Protein 3AG7 (pdb70)

Solvent-accessible surface area: 6362 Å² total; per-residue (Å²): 59,116,110,20,85,127,63,15,130,92,28,31,41,100,12,156,135,11,14,83,87,37,71,15,44,5,45,32,0,0,19,30,0,70,146,5,20,58,114,81,25,51,26,166,88,18,75,105,158,88,0,101,108,29,107,15,0,104,98,4,10,91,114,0,47,84,27,1,72,77,71,75,8,112,128,159,67,19,58,37,31,54,73,51,24,0,91,60,0,25,97,31,0,88,100,0,62,95,62,30,63,102,141,15,132

Nearest PDB structures (foldseek):
  3ag7-assembly1_A  TM=1.010E+00  e=2.185E-18  Arabidopsis thaliana
  1nz6-assembly1_A  TM=8.834E-01  e=1.042E-06  Bos taurus
  2qwr-assembly1_B  TM=8.597E-01  e=3.968E-05  Bos taurus
  1xi5-assembly1_J  TM=8.072E-01  e=5.019E-05  Bos taurus
  2rld-assembly1_B  TM=3.500E-01  e=7.100E+00  Bacteroides thetaiotaomicron VPI-5482

Structure (mmCIF, N/CA/C/O backbone):
data_3AG7
#
_entry.id   3AG7
#
_cell.length_a   32.432
_cell.length_b   39.477
_cell.length_c   68.954
_cell.angle_alpha   90.00
_cell.angle_beta   90.00
_cell.angle_gamma   90.00
#
_symmetry.space_group_name_H-M   'P 21 21 21'
#
loop_
_entity.id
_entity.type
_entity.pdbx_description
1 polymer 'Putative uncharacterized protein F9E10.5'
2 water water
#
loop_
_atom_site.group_PDB
_atom_site.id
_atom_site.type_symbol
_atom_site.label_atom_id
_atom_site.label_alt_id
_atom_site.label_comp_id
_atom_site.label_asym_id
_atom_site.label_entity_id
_atom_site.label_seq_id
_atom_site.pdbx_PDB_ins_code
_atom_site.Cartn_x
_atom_site.Cartn_y
_atom_site.Cartn_z
_atom_site.occupancy
_atom_site.B_iso_or_equiv
_atom_site.auth_seq_id
_atom_site.auth_comp_id
_atom_site.auth_asym_id
_atom_site.auth_atom_id
_atom_site.pdbx_PDB_model_num
ATOM 1 N N . GLY A 1 1 ? 28.211 2.003 0.662 1.00 18.22 546 GLY A N 1
ATOM 2 C CA . GLY A 1 1 ? 28.368 3.470 0.489 1.00 17.30 546 GLY A CA 1
ATOM 3 C C . GLY A 1 1 ? 26.969 4.007 0.332 1.00 16.68 546 GLY A C 1
ATOM 4 O O . GLY A 1 1 ? 26.006 3.193 0.244 1.00 14.78 546 GLY A O 1
ATOM 5 N N . PRO A 1 2 ? 26.826 5.350 0.323 1.00 15.63 547 PRO A N 1
ATOM 6 C CA . PRO A 1 2 ? 25.503 5.952 0.114 1.00 14.56 547 PRO A CA 1
ATOM 7 C C . PRO A 1 2 ? 24.880 5.496 -1.186 1.00 14.28 547 PRO A C 1
ATOM 8 O O . PRO A 1 2 ? 25.519 5.620 -2.232 1.00 13.27 547 PRO A O 1
ATOM 12 N N . LEU A 1 3 ? 23.658 4.958 -1.113 1.00 12.85 548 LEU A N 1
ATOM 13 C CA . LEU A 1 3 ? 22.949 4.470 -2.284 1.00 12.96 548 LEU A CA 1
ATOM 14 C C . LEU A 1 3 ? 23.719 3.436 -3.142 1.00 11.88 548 LEU A C 1
ATOM 15 O O . LEU A 1 3 ? 23.354 3.196 -4.296 1.00 11.22 548 LEU A O 1
ATOM 20 N N . GLY A 1 4 ? 24.694 2.749 -2.544 1.00 12.29 549 GLY A N 1
ATOM 21 C CA . GLY A 1 4 ? 25.459 1.734 -3.283 1.00 13.11 549 GLY A CA 1
ATOM 22 C C . GLY A 1 4 ? 24.533 0.574 -3.645 1.00 13.73 549 GLY A C 1
ATOM 23 O O . GLY A 1 4 ? 23.700 0.188 -2.833 1.00 14.28 549 GLY A O 1
ATOM 24 N N . SER A 1 5 ? 24.664 0.009 -4.841 1.00 13.66 550 SER A N 1
ATOM 25 C CA . SER A 1 5 ? 23.664 -0.998 -5.253 1.00 14.97 550 SER A CA 1
ATOM 26 C C . SER A 1 5 ? 23.577 -2.201 -4.300 1.00 15.17 550 SER A C 1
ATOM 27 O O . SER A 1 5 ? 22.477 -2.701 -4.023 1.00 13.70 550 SER A O 1
ATOM 30 N N . GLU A 1 6 ? 24.723 -2.721 -3.861 1.00 14.32 551 GLU A N 1
ATOM 31 C CA . GLU A 1 6 ? 24.707 -3.921 -3.024 1.00 14.14 551 GLU A CA 1
ATOM 32 C C . GLU A 1 6 ? 24.090 -3.602 -1.654 1.00 13.70 551 GLU A C 1
ATOM 33 O O . GLU A 1 6 ? 23.301 -4.377 -1.118 1.00 14.43 551 GLU A O 1
ATOM 39 N N . GLU A 1 7 ? 24.392 -2.423 -1.139 1.00 12.34 552 GLU A N 1
ATOM 40 C CA . GLU A 1 7 ? 23.848 -1.986 0.154 1.00 13.62 552 GLU A CA 1
ATOM 41 C C . GLU A 1 7 ? 22.355 -1.772 0.098 1.00 12.40 552 GLU A C 1
ATOM 42 O O . GLU A 1 7 ? 21.601 -2.227 0.962 1.00 9.94 552 GLU A O 1
ATOM 48 N N . ILE A 1 8 ? 21.911 -1.148 -0.981 1.00 11.01 553 ILE A N 1
ATOM 49 C CA . ILE A 1 8 ? 20.492 -0.929 -1.162 1.00 11.09 553 ILE A CA 1
ATOM 50 C C . ILE A 1 8 ? 19.770 -2.276 -1.316 1.00 10.85 553 ILE A C 1
ATOM 51 O O . ILE A 1 8 ? 18.702 -2.483 -0.722 1.00 10.75 553 ILE A O 1
ATOM 56 N N . LYS A 1 9 ? 20.323 -3.201 -2.113 1.00 11.08 554 LYS A N 1
ATOM 57 C CA . LYS A 1 9 ? 19.619 -4.495 -2.283 1.00 12.52 554 LYS A CA 1
ATOM 58 C C . LYS A 1 9 ? 19.551 -5.299 -0.989 1.00 12.65 554 LYS A C 1
ATOM 59 O O . LYS A 1 9 ? 18.530 -5.994 -0.704 1.00 12.74 554 LYS A O 1
ATOM 65 N N . ASN A 1 10 ? 20.598 -5.172 -0.181 1.00 12.82 555 ASN A N 1
ATOM 66 C CA . ASN A 1 10 ? 20.634 -5.775 1.177 1.00 14.20 555 ASN A CA 1
ATOM 67 C C . ASN A 1 10 ? 19.621 -5.192 2.159 1.00 13.44 555 ASN A C 1
ATOM 68 O O . ASN A 1 10 ? 18.995 -5.921 2.920 1.00 14.19 555 ASN A O 1
ATOM 73 N N . ILE A 1 11 ? 19.425 -3.884 2.081 1.00 12.06 556 ILE A N 1
ATOM 74 C CA . ILE A 1 11 ? 18.367 -3.201 2.812 1.00 11.46 556 ILE A CA 1
ATOM 75 C C . ILE A 1 11 ? 17.017 -3.680 2.329 1.00 12.45 556 ILE A C 1
ATOM 76 O O . ILE A 1 11 ? 16.154 -3.995 3.129 1.00 11.87 556 ILE A O 1
ATOM 81 N N . ASP A 1 12 ? 16.818 -3.722 1.017 1.00 11.38 557 ASP A N 1
ATOM 82 C CA . ASP A 1 12 ? 15.579 -4.282 0.489 1.00 13.10 557 ASP A CA 1
ATOM 83 C C . ASP A 1 12 ? 15.284 -5.647 1.072 1.00 11.83 557 ASP A C 1
ATOM 84 O O . ASP A 1 12 ? 14.136 -5.947 1.461 1.00 13.21 557 ASP A O 1
ATOM 89 N N . ALA A 1 13 ? 16.289 -6.511 1.068 1.00 12.80 558 ALA A N 1
ATOM 90 C CA . ALA A 1 13 ? 16.099 -7.895 1.512 1.00 14.20 558 ALA A CA 1
ATOM 91 C C . ALA A 1 13 ? 15.768 -7.976 3.004 1.00 13.00 558 ALA A C 1
ATOM 92 O O . ALA A 1 13 ? 14.913 -8.752 3.421 1.00 13.53 558 ALA A O 1
ATOM 94 N N . LYS A 1 14 ? 16.417 -7.149 3.806 1.00 12.58 559 LYS A N 1
ATOM 95 C CA . LYS A 1 14 ? 16.108 -7.150 5.231 1.00 12.54 559 LYS A CA 1
ATOM 96 C C . LYS A 1 14 ? 14.700 -6.662 5.475 1.00 12.81 559 LYS A C 1
ATOM 97 O O . LYS A 1 14 ? 13.991 -7.207 6.320 1.00 12.84 559 LYS A O 1
ATOM 103 N N . ILE A 1 15 ? 14.282 -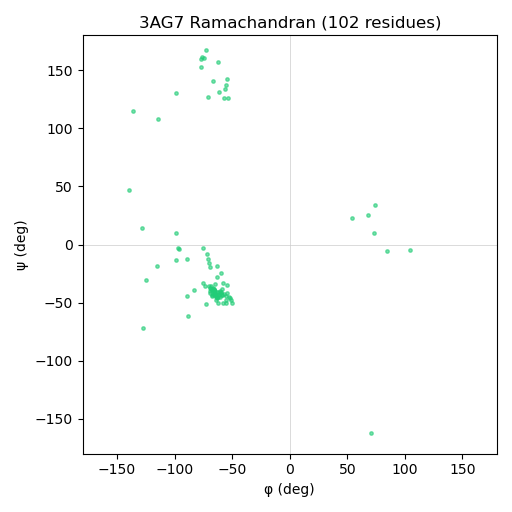5.650 4.726 1.00 12.64 560 ILE A N 1
ATOM 104 C CA . ILE A 1 15 ? 12.937 -5.160 4.913 1.00 13.21 560 ILE A CA 1
ATOM 105 C C . ILE A 1 15 ? 11.899 -6.203 4.497 1.00 13.54 560 ILE A C 1
ATOM 106 O O . ILE A 1 15 ? 10.892 -6.381 5.193 1.00 14.54 560 ILE A O 1
ATOM 111 N N . ARG A 1 16 ? 12.185 -6.942 3.420 1.00 14.42 561 ARG A N 1
ATOM 112 C CA . ARG A 1 16 ? 11.282 -8.035 2.969 1.00 15.07 561 ARG A CA 1
ATOM 113 C C . ARG A 1 16 ? 11.143 -9.135 4.010 1.00 14.22 561 ARG A C 1
ATOM 114 O O . ARG A 1 16 ? 10.026 -9.597 4.277 1.00 16.91 561 ARG A O 1
ATOM 122 N N . LYS A 1 17 ? 12.257 -9.530 4.619 1.00 13.03 562 LYS A N 1
ATOM 123 C CA . LYS A 1 17 ? 12.277 -10.610 5.597 1.00 15.35 562 LYS A CA 1
ATOM 124 C C . LYS A 1 17 ? 11.546 -10.110 6.838 1.00 15.99 562 LYS A C 1
ATOM 125 O O . LYS A 1 17 ? 10.689 -10.801 7.372 1.00 15.45 562 LYS A O 1
ATOM 131 N N . TRP A 1 18 ? 11.799 -8.857 7.204 1.00 12.50 563 TRP A N 1
ATOM 132 C CA . TRP A 1 18 ? 11.156 -8.295 8.397 1.00 12.01 563 TRP A CA 1
ATOM 133 C C . TRP A 1 18 ? 9.632 -8.145 8.245 1.00 11.73 563 TRP A C 1
ATOM 134 O O . TRP A 1 18 ? 8.868 -8.437 9.174 1.00 12.78 563 TRP A O 1
ATOM 145 N N . SER A 1 19 ? 9.174 -7.747 7.073 1.00 10.86 564 SER A N 1
ATOM 146 C CA . SER A 1 19 ? 7.799 -7.355 6.926 1.00 13.43 564 SER A CA 1
ATOM 147 C C . SER A 1 19 ? 6.925 -8.550 6.567 1.00 14.25 564 SER A C 1
ATOM 148 O O . SER A 1 19 ? 5.691 -8.452 6.582 1.00 15.07 564 SER A O 1
ATOM 151 N N . SER A 1 20 ? 7.574 -9.653 6.196 1.00 13.57 565 SER A N 1
ATOM 152 C CA . SER A 1 20 ? 6.834 -10.850 5.730 1.00 13.45 565 SER A CA 1
ATOM 153 C C . SER A 1 20 ? 5.791 -11.286 6.739 1.00 14.73 565 SER A C 1
ATOM 154 O O . SER A 1 20 ? 6.115 -11.547 7.903 1.00 14.11 565 SER A O 1
ATOM 157 N N . GLY A 1 21 ? 4.556 -11.418 6.263 1.00 13.51 566 GLY A N 1
ATOM 158 C CA . GLY A 1 21 ? 3.432 -11.875 7.100 1.00 15.81 566 GLY A CA 1
ATOM 159 C C . GLY A 1 21 ? 2.984 -10.816 8.087 1.00 16.79 566 GLY A C 1
ATOM 160 O O . GLY A 1 21 ? 2.166 -11.099 8.976 1.00 16.45 566 GLY A O 1
ATOM 161 N N . LYS A 1 22 ? 3.504 -9.602 7.920 1.00 16.08 567 LYS A N 1
ATOM 162 C CA . LYS A 1 22 ? 3.097 -8.465 8.765 1.00 15.20 567 LYS A CA 1
ATOM 163 C C . LYS A 1 22 ? 2.396 -7.401 7.959 1.00 15.03 567 LYS A C 1
ATOM 164 O O . LYS A 1 22 ? 1.788 -6.495 8.511 1.00 13.82 567 LYS A O 1
ATOM 170 N N . SER A 1 23 ? 2.577 -7.419 6.644 1.00 16.30 568 SER A N 1
ATOM 171 C CA . SER A 1 23 ? 2.083 -6.316 5.849 1.00 17.28 568 SER A CA 1
ATOM 172 C C . SER A 1 23 ? 0.581 -6.087 6.070 1.00 15.98 568 SER A C 1
ATOM 173 O O . SER A 1 23 ? -0.195 -7.037 6.236 1.00 15.88 568 SER A O 1
ATOM 176 N N . GLY A 1 24 ? 0.204 -4.816 6.194 1.00 13.31 569 GLY A N 1
ATOM 177 C CA . GLY A 1 24 ? -1.163 -4.418 6.409 1.00 13.34 569 GLY A CA 1
ATOM 178 C C . GLY A 1 24 ? -1.623 -4.438 7.857 1.00 11.15 569 GLY A C 1
ATOM 179 O O . GLY A 1 24 ? -2.742 -4.067 8.142 1.00 13.61 569 GLY A O 1
ATOM 180 N N . ASN A 1 25 ? -0.768 -4.923 8.757 1.00 10.85 570 ASN A N 1
ATOM 181 C CA . ASN A 1 25 ? -1.164 -5.089 10.153 1.00 11.64 570 ASN A CA 1
ATOM 182 C C . ASN A 1 25 ? -0.378 -4.168 11.058 1.00 9.73 570 ASN A C 1
ATOM 183 O O . ASN A 1 25 ? 0.801 -4.403 11.295 1.00 10.91 570 ASN A O 1
ATOM 188 N N . ILE A 1 26 ? -1.026 -3.124 11.584 1.00 9.69 571 ILE A N 1
ATOM 189 C CA . ILE A 1 26 ? -0.243 -2.021 12.158 1.00 10.13 571 ILE A CA 1
ATOM 190 C C . ILE A 1 26 ? 0.429 -2.472 13.443 1.00 10.08 571 ILE A C 1
ATOM 191 O O . ILE A 1 26 ? 1.556 -2.062 13.746 1.00 7.83 571 ILE A O 1
ATOM 196 N N . ARG A 1 27 ? -0.253 -3.311 14.208 1.00 10.22 572 ARG A N 1
ATOM 197 C CA . ARG A 1 27 ? 0.354 -3.787 15.450 1.00 10.06 572 ARG A CA 1
ATOM 198 C C . ARG A 1 27 ? 1.529 -4.725 15.184 1.00 11.04 572 ARG A C 1
ATOM 199 O O . ARG A 1 27 ? 2.526 -4.736 15.927 1.00 11.00 572 ARG A O 1
ATOM 207 N N . SER A 1 28 ? 1.414 -5.555 14.149 1.00 9.95 573 SER A N 1
ATOM 208 C CA . SER A 1 28 ? 2.538 -6.465 13.805 1.00 9.73 573 SER A CA 1
ATOM 209 C C . SER A 1 28 ? 3.819 -5.687 13.470 1.00 10.09 573 SER A C 1
ATOM 210 O O . SER A 1 28 ? 4.929 -6.088 13.875 1.00 10.34 573 SER A O 1
ATOM 213 N N . LEU A 1 29 ? 3.654 -4.595 12.732 1.00 11.50 574 LEU A N 1
ATOM 214 C CA . LEU A 1 29 ? 4.795 -3.717 12.375 1.00 9.30 574 LEU A CA 1
ATOM 215 C C . LEU A 1 29 ? 5.268 -2.922 13.587 1.00 8.75 574 LEU A C 1
ATOM 216 O O . LEU A 1 29 ? 6.448 -2.958 13.913 1.00 9.87 574 LEU A O 1
ATOM 221 N N . LEU A 1 30 ? 4.353 -2.247 14.275 1.00 9.14 575 LEU A N 1
ATOM 222 C CA . LEU A 1 30 ? 4.742 -1.403 15.436 1.00 7.57 575 LEU A CA 1
ATOM 223 C C . LEU A 1 30 ? 5.443 -2.195 16.574 1.00 9.31 575 LEU A C 1
ATOM 224 O O . LEU A 1 30 ? 6.423 -1.713 17.155 1.00 9.51 575 LEU A O 1
ATOM 229 N N . SER A 1 31 ? 4.930 -3.380 16.873 1.00 8.78 576 SER A N 1
ATOM 230 C CA . SER A 1 31 ? 5.431 -4.230 17.948 1.00 10.53 576 SER A CA 1
ATOM 231 C C . SER A 1 31 ? 6.807 -4.861 17.615 1.00 11.15 576 SER A C 1
ATOM 232 O O . SER A 1 31 ? 7.427 -5.508 18.482 1.00 10.63 576 SER A O 1
ATOM 235 N N . THR A 1 32 ? 7.257 -4.705 16.378 1.00 8.33 577 THR A N 1
ATOM 236 C CA . THR A 1 32 ? 8.530 -5.298 15.934 1.00 9.79 577 THR A CA 1
ATOM 237 C C . THR A 1 32 ? 9.502 -4.302 15.256 1.00 10.80 577 THR A C 1
ATOM 238 O O . THR A 1 32 ? 10.534 -4.715 14.721 1.00 11.12 577 THR A O 1
ATOM 242 N N . LEU A 1 33 ? 9.252 -3.000 15.402 1.00 10.87 578 LEU A N 1
ATOM 243 C CA . LEU A 1 33 ? 10.140 -2.001 14.790 1.00 12.16 578 LEU A CA 1
ATOM 244 C C . LEU A 1 33 ? 11.583 -2.060 15.266 1.00 13.00 578 LEU A C 1
ATOM 245 O O . LEU A 1 33 ? 12.480 -1.676 14.525 1.00 11.79 578 LEU A O 1
ATOM 250 N N . GLN A 1 34 ? 11.808 -2.595 16.463 1.00 13.13 579 GLN A N 1
ATOM 251 C CA . GLN A 1 34 ? 13.149 -2.639 17.066 1.00 14.09 579 GLN A CA 1
ATOM 252 C C . GLN A 1 34 ? 14.027 -3.636 16.322 1.00 14.55 579 GLN A C 1
ATOM 253 O O . GLN A 1 34 ? 15.253 -3.628 16.464 1.00 15.05 579 GLN A O 1
ATOM 259 N N . TYR A 1 35 ? 13.385 -4.447 15.488 1.00 12.29 580 TYR A N 1
ATOM 260 C CA . TYR A 1 35 ? 14.088 -5.483 14.730 1.00 13.14 580 TYR A CA 1
ATOM 261 C C . TYR A 1 35 ? 14.434 -5.010 13.320 1.00 12.83 580 TYR A C 1
ATOM 262 O O . TYR A 1 35 ? 15.083 -5.725 12.577 1.00 14.37 580 TYR A O 1
ATOM 271 N N . ILE A 1 36 ? 14.013 -3.808 12.945 1.00 12.25 581 ILE A N 1
ATOM 272 C CA . ILE A 1 36 ? 14.349 -3.280 11.610 1.00 13.19 581 ILE A CA 1
ATOM 273 C C . ILE A 1 36 ? 15.047 -1.917 11.711 1.00 15.78 581 ILE A C 1
ATOM 274 O O . ILE A 1 36 ? 15.931 -1.593 10.909 1.00 15.11 581 ILE A O 1
ATOM 279 N N . LEU A 1 37 ? 14.727 -1.131 12.729 1.00 14.92 582 LEU A N 1
ATOM 280 C CA . LEU A 1 37 ? 15.371 0.175 12.809 1.00 16.06 582 LEU A CA 1
ATOM 281 C C . LEU A 1 37 ? 16.819 0.115 13.310 1.00 16.94 582 LEU A C 1
ATOM 282 O O . LEU A 1 37 ? 17.193 -0.770 14.084 1.00 15.61 582 LEU A O 1
ATOM 287 N N . TRP A 1 38 ? 17.622 1.090 12.893 1.00 19.27 583 TRP A N 1
ATOM 288 C CA . TRP A 1 38 ? 19.009 1.197 13.353 1.00 20.69 583 TRP A CA 1
ATOM 289 C C . TRP A 1 38 ? 19.132 1.661 14.804 1.00 22.28 583 TRP A C 1
ATOM 290 O O . TRP A 1 38 ? 18.174 2.191 15.377 1.00 22.24 583 TRP A O 1
ATOM 301 N N . SER A 1 39 ? 20.338 1.540 15.368 1.00 23.97 584 SER A N 1
ATOM 302 C CA . SER A 1 39 ? 20.620 2.036 16.727 1.00 24.94 584 SER A CA 1
ATOM 303 C C . SER A 1 39 ? 20.328 3.522 16.941 1.00 25.20 584 SER A C 1
ATOM 304 O O . SER A 1 39 ? 20.757 4.362 16.156 1.00 25.64 584 SER A O 1
ATOM 307 N N . GLY A 1 40 ? 19.657 3.857 18.039 1.00 24.84 585 GLY A N 1
ATOM 308 C CA . GLY A 1 40 ? 19.485 5.268 18.409 1.00 24.68 585 GLY A CA 1
ATOM 309 C C . GLY A 1 40 ? 18.590 6.005 17.433 1.00 24.03 585 GLY A C 1
ATOM 310 O O . GLY A 1 40 ? 18.639 7.217 17.341 1.00 23.92 585 GLY A O 1
ATOM 311 N N . SER A 1 41 ? 17.711 5.269 16.764 1.00 23.46 586 SER A N 1
ATOM 312 C CA . SER A 1 41 ? 16.647 5.891 15.987 1.00 23.48 586 SER A CA 1
ATOM 313 C C . SER A 1 41 ? 15.760 6.653 16.955 1.00 23.57 586 SER A C 1
ATOM 314 O O . SER A 1 41 ? 15.130 7.652 16.592 1.00 24.47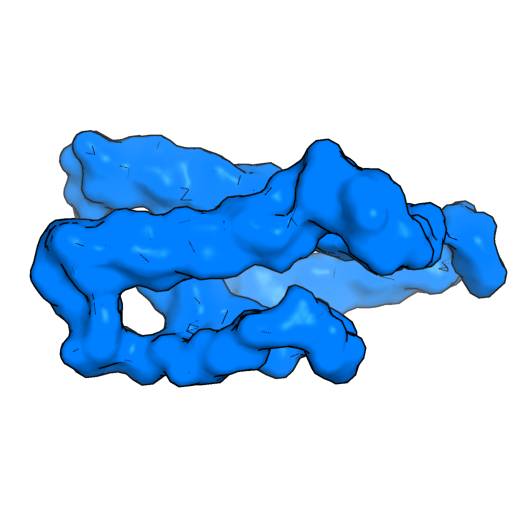 586 SER A O 1
ATOM 317 N N . GLY A 1 42 ? 15.712 6.176 18.194 1.00 22.93 587 GLY A N 1
ATOM 318 C CA . GLY A 1 42 ? 14.823 6.729 19.178 1.00 22.12 587 GLY A CA 1
ATOM 319 C C . GLY A 1 42 ? 13.593 5.866 19.473 1.00 22.34 587 GLY A C 1
ATOM 320 O O . GLY A 1 42 ? 12.791 6.194 20.359 1.00 20.60 587 GLY A O 1
ATOM 321 N N . TRP A 1 43 ? 13.424 4.771 18.737 1.00 21.30 588 TRP A N 1
ATOM 322 C CA . TRP A 1 43 ? 12.249 3.902 18.951 1.00 19.94 588 TRP A CA 1
ATOM 323 C C . TRP A 1 43 ? 12.346 3.144 20.281 1.00 20.28 588 TRP A C 1
ATOM 324 O O . TRP A 1 43 ? 13.302 2.421 20.524 1.00 21.77 588 TRP A O 1
ATOM 335 N N . LYS A 1 44 ? 11.324 3.247 21.107 1.00 18.42 589 LYS A N 1
ATOM 336 C CA . LYS A 1 44 ? 11.237 2.405 22.287 1.00 19.95 589 LYS A CA 1
ATOM 337 C C . LYS A 1 44 ? 10.310 1.222 22.002 1.00 18.31 589 LYS A C 1
ATOM 338 O O . LYS A 1 44 ? 9.246 1.406 21.465 1.00 16.30 589 LYS A O 1
ATOM 344 N N . PRO A 1 45 ? 10.755 -0.010 22.300 1.00 18.85 590 PRO A N 1
ATOM 345 C CA . PRO A 1 45 ? 9.924 -1.190 22.070 1.00 15.83 590 PRO A CA 1
ATOM 346 C C . PRO A 1 45 ? 8.568 -1.116 22.739 1.00 16.10 590 PRO A C 1
ATOM 347 O O . PRO A 1 45 ? 8.457 -0.639 23.884 1.00 13.97 590 PRO A O 1
ATOM 351 N N . VAL A 1 46 ? 7.553 -1.639 22.051 1.00 12.84 591 VAL A N 1
ATOM 352 C CA . VAL A 1 46 ? 6.180 -1.564 22.551 1.00 14.73 591 VAL A CA 1
ATOM 353 C C . VAL A 1 46 ? 5.575 -2.949 22.323 1.00 14.76 591 VAL A C 1
ATOM 354 O O . VAL A 1 46 ? 5.448 -3.351 21.182 1.00 15.34 591 VAL A O 1
ATOM 358 N N . PRO A 1 47 ? 5.227 -3.692 23.401 1.00 13.36 592 PRO A N 1
ATOM 359 C CA . PRO A 1 47 ? 4.679 -5.054 23.320 1.00 14.28 592 PRO A CA 1
ATOM 360 C C . PRO A 1 47 ? 3.226 -5.011 22.859 1.00 14.22 592 PRO A C 1
ATOM 361 O O . PRO A 1 47 ? 2.600 -3.953 22.948 1.00 13.96 592 PRO A O 1
ATOM 365 N N . LEU A 1 48 ? 2.689 -6.117 22.360 1.00 13.14 593 LEU A N 1
ATOM 366 C CA . LEU A 1 48 ? 1.302 -6.123 21.899 1.00 12.05 593 LEU A CA 1
ATOM 367 C C . LEU A 1 48 ? 0.334 -5.640 23.002 1.00 12.45 593 LEU A C 1
ATOM 368 O O . LEU A 1 48 ? -0.655 -4.983 22.711 1.00 12.14 593 LEU A O 1
ATOM 373 N N . MET A 1 49 ? 0.635 -5.955 24.264 1.00 12.04 594 MET A N 1
ATOM 374 C CA . MET A 1 49 ? -0.274 -5.639 25.334 1.00 12.99 594 MET A CA 1
ATOM 375 C C . MET A 1 49 ? -0.368 -4.144 25.602 1.00 12.29 594 MET A C 1
ATOM 376 O O . MET A 1 49 ? -1.302 -3.723 26.273 1.00 13.39 594 MET A O 1
ATOM 381 N N . ASP A 1 50 ? 0.585 -3.361 25.084 1.00 11.85 595 ASP A N 1
ATOM 382 C CA . ASP A 1 50 ? 0.552 -1.914 25.233 1.00 11.19 595 ASP A CA 1
ATOM 383 C C . ASP A 1 50 ? -0.012 -1.190 24.005 1.00 11.47 595 ASP A C 1
ATOM 384 O O . ASP A 1 50 ? 0.030 0.038 23.923 1.00 12.35 595 ASP A O 1
ATOM 389 N N . MET A 1 51 ? -0.579 -1.943 23.074 1.00 11.55 596 MET A N 1
ATOM 390 C CA . MET A 1 51 ? -1.165 -1.355 21.863 1.00 11.83 596 MET A CA 1
ATOM 391 C C . MET A 1 51 ? -2.474 -2.060 21.531 1.00 13.55 596 MET A C 1
ATOM 392 O O . MET A 1 51 ? -2.708 -2.507 20.389 1.00 12.96 596 MET A O 1
ATOM 397 N N . ILE A 1 52 ? -3.298 -2.215 22.569 1.00 12.23 597 ILE A N 1
ATOM 398 C CA . ILE A 1 52 ? -4.579 -2.944 22.463 1.00 13.75 597 ILE A CA 1
ATOM 399 C C . ILE A 1 52 ? -5.690 -1.972 22.047 1.00 13.24 597 ILE A C 1
ATOM 400 O O . ILE A 1 52 ? -6.273 -2.098 20.946 1.00 13.86 597 ILE A O 1
ATOM 405 N N . GLU A 1 53 ? -5.941 -0.960 22.879 1.00 13.61 598 GLU A N 1
ATOM 406 C CA . GLU A 1 53 ? -7.042 -0.048 22.603 1.00 13.62 598 GLU A CA 1
ATOM 407 C C . GLU A 1 53 ? -6.650 0.930 21.516 1.00 14.35 598 GLU A C 1
ATOM 408 O O . GLU A 1 53 ? -5.453 1.138 21.260 1.00 13.91 598 GLU A O 1
ATOM 414 N N . GLY A 1 54 ? -7.658 1.522 20.885 1.00 14.66 599 GLY A N 1
ATOM 415 C CA . GLY A 1 54 ? -7.433 2.464 19.779 1.00 14.85 599 GLY A CA 1
ATOM 416 C C . GLY A 1 54 ? -6.427 3.574 20.062 1.00 14.59 599 GLY A C 1
ATOM 417 O O . GLY A 1 54 ? -5.511 3.788 19.253 1.00 15.91 599 GLY A O 1
ATOM 418 N N . ASN A 1 55 ? -6.562 4.288 21.190 1.00 14.25 600 ASN A N 1
ATOM 419 C CA A ASN A 1 55 ? -5.645 5.400 21.415 0.50 12.97 600 ASN A CA 1
ATOM 420 C CA B ASN A 1 55 ? -5.670 5.404 21.523 0.50 13.45 600 ASN A CA 1
ATOM 421 C C . ASN A 1 55 ? -4.208 4.958 21.618 1.00 12.82 600 ASN A C 1
ATOM 422 O O . ASN A 1 55 ? -3.306 5.718 21.302 1.00 11.94 600 ASN A O 1
ATOM 431 N N . ALA A 1 56 ? -4.001 3.733 22.118 1.00 11.45 601 ALA A N 1
ATOM 432 C CA . ALA A 1 56 ? -2.635 3.192 22.302 1.00 11.94 601 ALA A CA 1
ATOM 433 C C . ALA A 1 56 ? -1.998 2.926 20.944 1.00 10.37 601 ALA A C 1
ATOM 434 O O . ALA A 1 56 ? -0.807 3.225 20.723 1.00 10.72 601 ALA A O 1
ATOM 436 N N . VAL A 1 57 ? -2.803 2.411 20.022 1.00 10.54 602 VAL A N 1
ATOM 437 C CA . VAL A 1 57 ? -2.306 2.179 18.648 1.00 10.17 602 VAL A CA 1
ATOM 438 C C . VAL A 1 57 ? -1.914 3.525 18.043 1.00 9.83 602 VAL A C 1
ATOM 439 O O . VAL A 1 57 ? -0.831 3.663 17.480 1.00 9.83 602 VAL A O 1
ATOM 443 N N . ARG A 1 58 ? -2.818 4.494 18.130 1.00 10.60 603 ARG A N 1
ATOM 444 C CA . ARG A 1 58 ? -2.589 5.832 17.596 1.00 12.04 603 ARG A CA 1
ATOM 445 C C . ARG A 1 58 ? -1.386 6.505 18.205 1.00 12.48 603 ARG A C 1
ATOM 446 O O . ARG A 1 58 ? -0.645 7.214 17.506 1.00 12.91 603 ARG A O 1
ATOM 454 N N . LYS A 1 59 ? -1.175 6.303 19.507 1.00 11.43 604 LYS A N 1
ATOM 455 C CA . LYS A 1 59 ? -0.007 6.876 20.120 1.00 10.93 604 LYS A CA 1
ATOM 456 C C . LYS A 1 59 ? 1.309 6.281 19.599 1.00 9.61 604 LYS A C 1
ATOM 457 O O . LYS A 1 59 ? 2.291 7.013 19.295 1.00 9.30 604 LYS A O 1
ATOM 463 N N . SER A 1 60 ? 1.313 4.959 19.455 1.00 11.50 605 SER A N 1
ATOM 464 C CA . SER A 1 60 ? 2.500 4.260 18.987 1.00 10.48 605 SER A CA 1
ATOM 465 C C . SER A 1 60 ? 2.754 4.604 17.513 1.00 10.75 605 SER A C 1
ATOM 466 O O . SER A 1 60 ? 3.892 4.785 17.071 1.00 10.24 605 SER A O 1
ATOM 469 N N . TYR A 1 61 ? 1.679 4.763 16.760 1.00 8.88 606 TYR A N 1
ATOM 470 C CA . TYR A 1 61 ? 1.819 5.199 15.375 1.00 10.49 606 TYR A CA 1
ATOM 471 C C . TYR A 1 61 ? 2.428 6.590 15.284 1.00 10.43 606 TYR A C 1
ATOM 472 O O . TYR A 1 61 ? 3.377 6.825 14.536 1.00 10.86 606 TYR A O 1
ATOM 481 N N . GLN A 1 62 ? 1.947 7.501 16.118 1.00 9.95 607 GLN A N 1
ATOM 482 C CA . GLN A 1 62 ? 2.526 8.857 16.167 1.00 9.75 607 GLN A CA 1
ATOM 483 C C . GLN A 1 62 ? 4.039 8.794 16.441 1.00 10.35 607 GLN A C 1
ATOM 484 O O . GLN A 1 62 ? 4.857 9.451 15.777 1.00 11.23 607 GLN A O 1
ATOM 490 N N . ARG A 1 63 ? 4.430 8.015 17.439 1.00 11.22 608 ARG A N 1
ATOM 491 C CA . ARG A 1 63 ? 5.840 7.872 17.750 1.00 10.16 608 ARG A CA 1
ATOM 492 C C . ARG A 1 63 ? 6.655 7.379 16.572 1.00 10.57 608 ARG A C 1
ATOM 493 O O . ARG A 1 63 ? 7.762 7.873 16.359 1.00 10.89 608 ARG A O 1
ATOM 501 N N . ALA A 1 64 ? 6.127 6.401 15.833 1.00 9.76 609 ALA A N 1
ATOM 502 C CA . ALA A 1 64 ? 6.803 5.886 14.633 1.00 9.38 609 ALA A CA 1
ATOM 503 C C . ALA A 1 64 ? 6.891 6.960 13.540 1.00 8.56 609 ALA A C 1
ATOM 504 O O . ALA A 1 64 ? 7.914 7.087 12.880 1.00 10.09 609 ALA A O 1
ATOM 506 N N . LEU A 1 65 ? 5.824 7.716 13.333 1.00 9.51 610 LEU A N 1
ATOM 507 C CA . LEU A 1 65 ? 5.856 8.828 12.356 1.00 11.80 610 LEU A CA 1
ATOM 508 C C . LEU A 1 65 ? 6.974 9.798 12.660 1.00 13.45 610 LEU A C 1
ATOM 509 O O . LEU A 1 65 ? 7.639 10.316 11.756 1.00 14.65 610 LEU A O 1
ATOM 514 N N . LEU A 1 66 ? 7.106 10.121 13.944 1.00 12.97 611 LEU A N 1
ATOM 515 C CA . LEU A 1 66 ? 8.027 11.170 14.347 1.00 14.31 611 LEU A CA 1
ATOM 516 C C . LEU A 1 66 ? 9.457 10.742 14.148 1.00 15.39 611 LEU A C 1
ATOM 517 O O . LEU A 1 66 ? 10.363 11.606 14.119 1.00 18.58 611 LEU A O 1
ATOM 522 N N . ILE A 1 67 ?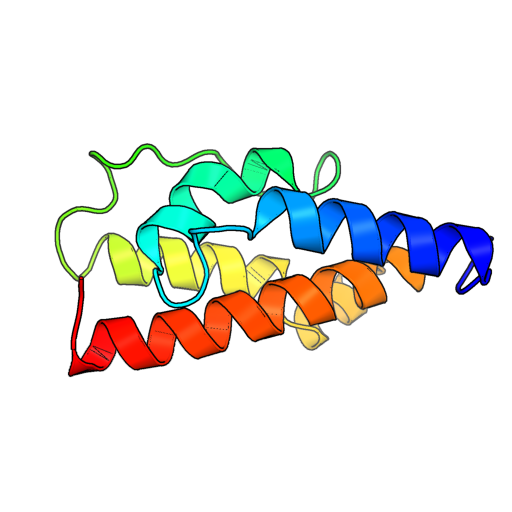 9.674 9.429 14.051 1.00 13.70 612 ILE A N 1
ATOM 523 C CA . ILE A 1 67 ? 10.977 8.860 13.702 1.00 12.95 612 ILE A CA 1
ATOM 524 C C . ILE A 1 67 ? 11.160 8.687 12.194 1.00 13.81 612 ILE A C 1
ATOM 525 O O . ILE A 1 67 ? 12.241 8.977 11.647 1.00 17.62 612 ILE A O 1
ATOM 530 N N . LEU A 1 68 ? 10.135 8.172 11.537 1.00 13.16 613 LEU A N 1
ATOM 531 C CA . LEU A 1 68 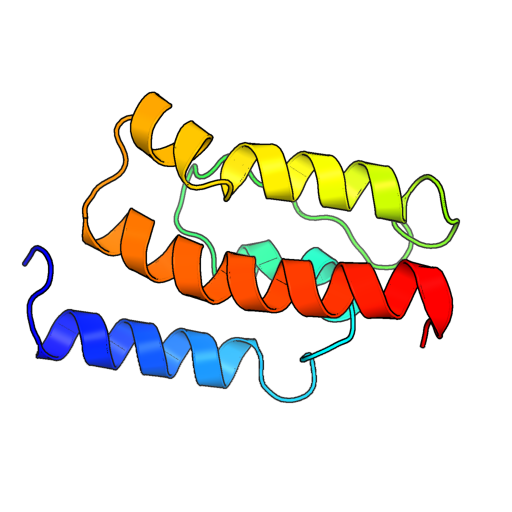? 10.287 7.658 10.168 1.00 14.85 613 LEU A CA 1
ATOM 532 C C . LEU A 1 68 ? 9.830 8.636 9.066 1.00 13.11 613 LEU A C 1
ATOM 533 O O . LEU A 1 68 ? 10.106 8.443 7.863 1.00 15.49 613 LEU A O 1
ATOM 538 N N . HIS A 1 69 ? 9.117 9.687 9.458 1.00 13.96 614 HIS A N 1
ATOM 539 C CA . HIS A 1 69 ? 8.611 10.641 8.486 1.00 13.29 614 HIS A CA 1
ATOM 540 C C . HIS A 1 69 ? 9.802 11.272 7.759 1.00 14.57 614 HIS A C 1
ATOM 541 O O . HIS A 1 69 ? 10.744 11.734 8.404 1.00 13.70 614 HIS A O 1
ATOM 548 N N . PRO A 1 70 ? 9.765 11.312 6.403 1.00 15.45 615 PRO A N 1
ATOM 549 C CA . PRO A 1 70 ? 10.941 11.744 5.652 1.00 15.70 615 PRO A CA 1
ATOM 550 C C . PRO A 1 70 ? 11.375 13.138 6.061 1.00 15.16 615 PRO A C 1
ATOM 551 O O . PRO A 1 70 ?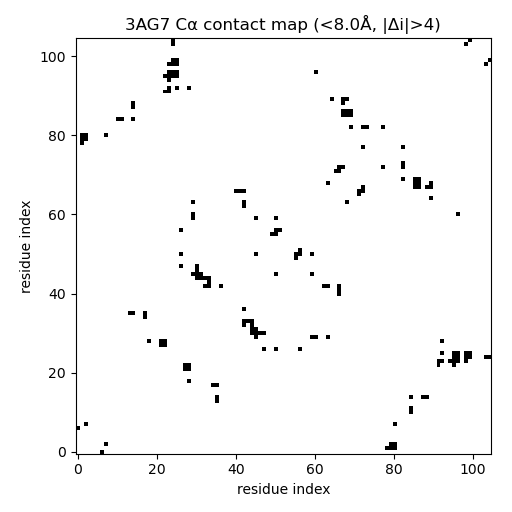 12.567 13.449 6.028 1.00 15.70 615 PRO A O 1
ATOM 555 N N . ASP A 1 71 ? 10.423 13.983 6.420 1.00 16.47 616 ASP A N 1
ATOM 556 C CA . ASP A 1 71 ? 10.740 15.343 6.848 1.00 17.22 616 ASP A CA 1
ATOM 557 C C . ASP A 1 71 ? 11.498 15.345 8.168 1.00 16.70 616 ASP A C 1
ATOM 558 O O . ASP A 1 71 ? 12.413 16.145 8.359 1.00 16.92 616 ASP A O 1
ATOM 563 N N . LYS A 1 72 ? 11.113 14.459 9.085 1.00 15.84 617 LYS A N 1
ATOM 564 C CA . LYS A 1 72 ? 11.821 14.325 10.371 1.00 14.66 617 LYS A CA 1
ATOM 565 C C . LYS A 1 72 ? 13.246 13.787 10.206 1.00 16.57 617 LYS A C 1
ATOM 566 O O . LYS A 1 72 ? 14.167 14.175 10.935 1.00 15.68 617 LYS A O 1
ATOM 572 N N . LEU A 1 73 ? 13.420 12.855 9.281 1.00 15.39 618 LEU A N 1
ATOM 573 C CA . LEU A 1 73 ? 14.736 12.270 9.077 1.00 17.23 618 LEU A CA 1
ATOM 574 C C . LEU A 1 73 ? 15.677 13.313 8.511 1.00 19.69 618 LEU A C 1
ATOM 575 O O . LEU A 1 73 ? 16.868 13.370 8.884 1.00 18.59 618 LEU A O 1
ATOM 580 N N . GLN A 1 74 ? 15.160 14.054 7.529 1.00 21.33 619 GLN A N 1
ATOM 581 C CA . GLN A 1 74 ? 15.919 15.135 6.897 1.00 24.69 619 GLN A CA 1
ATOM 582 C C . GLN A 1 74 ? 16.292 16.100 8.008 1.00 24.87 619 GLN A C 1
ATOM 583 O O . GLN A 1 74 ? 17.460 16.425 8.191 1.00 26.79 619 GLN A O 1
ATOM 589 N N . GLN A 1 75 ? 15.311 16.494 8.801 1.00 24.86 620 GLN A N 1
ATOM 590 C CA . GLN A 1 75 ? 15.590 17.380 9.928 1.00 26.91 620 GLN A CA 1
ATOM 591 C C . GLN A 1 75 ? 16.522 16.842 11.035 1.00 26.24 620 GLN A C 1
ATOM 592 O O . GLN A 1 75 ? 17.142 17.626 11.744 1.00 29.21 620 GLN A O 1
ATOM 598 N N . LYS A 1 76 ? 16.711 15.525 11.108 1.00 26.02 621 LYS A N 1
ATOM 599 C CA . LYS A 1 76 ? 17.585 14.882 12.120 1.00 23.35 621 LYS A CA 1
ATOM 600 C C . LYS A 1 76 ? 18.989 14.587 11.532 1.00 22.41 621 LYS A C 1
ATOM 601 O O . LYS A 1 76 ? 19.835 13.984 12.201 1.00 21.76 621 LYS A O 1
ATOM 607 N N . GLY A 1 77 ? 19.154 14.881 10.246 1.00 20.45 622 GLY A N 1
ATOM 608 C CA . GLY A 1 77 ? 20.413 14.679 9.535 1.00 19.61 622 GLY A CA 1
ATOM 609 C C . GLY A 1 77 ? 20.730 13.215 9.213 1.00 17.52 622 GLY A C 1
ATOM 610 O O . GLY A 1 77 ? 21.889 12.806 9.177 1.00 18.67 622 GLY A O 1
ATOM 611 N N . ALA A 1 78 ? 19.702 12.426 8.942 1.00 14.95 623 ALA A N 1
ATOM 612 C CA . ALA A 1 78 ? 19.902 11.020 8.58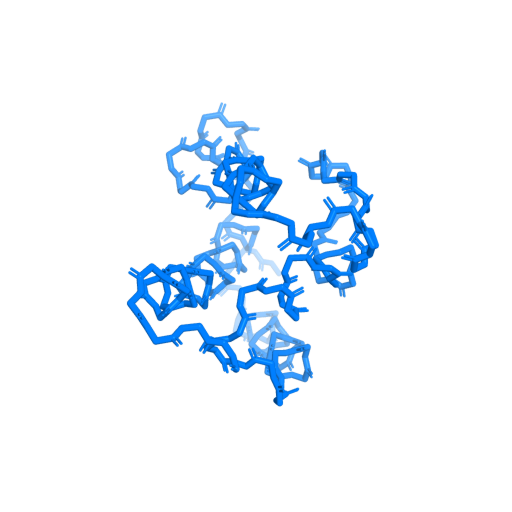5 1.00 12.11 623 ALA A CA 1
ATOM 613 C C . ALA A 1 78 ? 20.709 10.861 7.302 1.00 10.61 623 ALA A C 1
ATOM 614 O O . ALA A 1 78 ? 20.691 11.741 6.436 1.00 12.62 623 ALA A O 1
ATOM 616 N N . SER A 1 79 ? 21.340 9.695 7.162 1.00 9.87 624 SER A N 1
ATOM 617 C CA . SER A 1 79 ? 22.121 9.349 5.967 1.00 9.93 624 SER A CA 1
ATOM 618 C C . SER A 1 79 ? 21.176 8.977 4.802 1.00 10.81 624 SER A C 1
ATOM 619 O O . SER A 1 79 ? 19.975 8.774 5.018 1.00 11.26 624 SER A O 1
ATOM 622 N N . ALA A 1 80 ? 21.700 9.006 3.576 1.00 10.60 625 ALA A N 1
ATOM 623 C CA . ALA A 1 80 ? 20.923 8.623 2.363 1.00 11.74 625 ALA A CA 1
ATOM 624 C C . ALA A 1 80 ? 20.328 7.209 2.516 1.00 11.33 625 ALA A C 1
ATOM 625 O O . ALA A 1 80 ? 19.171 6.960 2.151 1.00 11.74 625 ALA A O 1
ATOM 627 N N . ASN A 1 81 ? 21.106 6.282 3.056 1.00 10.61 626 ASN A N 1
ATOM 628 C CA . ASN A 1 81 ? 20.626 4.898 3.204 1.00 9.39 626 ASN A CA 1
ATOM 629 C C . ASN A 1 81 ? 19.643 4.777 4.330 1.00 9.12 626 ASN A C 1
ATOM 630 O O . ASN A 1 81 ? 18.689 3.990 4.235 1.00 10.37 626 ASN A O 1
ATOM 635 N N . GLN A 1 82 ? 19.830 5.579 5.389 1.00 9.54 627 GLN A N 1
ATOM 636 C CA . GLN A 1 82 ? 18.820 5.601 6.447 1.00 9.33 627 GLN A CA 1
ATOM 637 C C . GLN A 1 82 ? 17.480 6.085 5.873 1.00 8.92 627 GLN A C 1
ATOM 638 O O . GLN A 1 82 ? 16.424 5.508 6.155 1.00 10.27 627 GLN A O 1
ATOM 644 N N . LYS A 1 83 ? 17.534 7.127 5.062 1.00 8.16 628 LYS A N 1
ATOM 645 C CA . LYS A 1 83 ? 16.339 7.679 4.456 1.00 9.36 628 LYS A CA 1
ATOM 646 C C . LYS A 1 83 ? 15.677 6.675 3.531 1.00 9.96 628 LYS A C 1
ATOM 647 O O . LYS A 1 83 ? 14.452 6.545 3.507 1.00 10.16 628 LYS A O 1
ATOM 653 N N . TYR A 1 84 ? 16.470 6.020 2.715 1.00 11.27 629 TYR A N 1
ATOM 654 C CA . TYR A 1 84 ? 15.956 4.928 1.892 1.00 11.92 629 TYR A CA 1
ATOM 655 C C . TYR A 1 84 ? 15.249 3.828 2.705 1.00 12.25 629 TYR A C 1
ATOM 656 O O . TYR A 1 84 ? 14.094 3.474 2.409 1.00 11.10 629 TYR A O 1
ATOM 665 N N . MET A 1 85 ? 15.889 3.327 3.765 1.00 11.18 630 MET A N 1
ATOM 666 C CA . MET A 1 85 ? 15.304 2.281 4.583 1.00 11.88 630 MET A CA 1
ATOM 667 C C . MET A 1 85 ? 14.000 2.781 5.181 1.00 10.96 630 MET A C 1
ATOM 668 O O . MET A 1 85 ? 12.981 2.070 5.170 1.00 9.80 630 MET A O 1
ATOM 673 N N . ALA A 1 86 ? 14.030 4.009 5.701 1.00 11.64 631 ALA A N 1
ATOM 674 C CA . ALA A 1 86 ? 12.852 4.595 6.345 1.00 11.69 631 ALA A CA 1
ATOM 675 C C . ALA A 1 86 ? 11.696 4.726 5.353 1.00 12.98 631 ALA A C 1
ATOM 676 O O . ALA A 1 86 ? 10.561 4.531 5.706 1.00 10.36 631 ALA A O 1
ATOM 678 N N . GLU A 1 87 ? 11.997 5.129 4.125 1.00 12.74 632 GLU A N 1
ATOM 679 C CA . GLU A 1 87 ? 10.945 5.314 3.134 1.00 12.25 632 GLU A CA 1
ATOM 680 C C . GLU A 1 87 ? 10.218 3.980 2.907 1.00 12.92 632 GLU A C 1
ATOM 681 O O . GLU A 1 87 ? 8.968 3.929 2.835 1.00 12.39 632 GLU A O 1
ATOM 687 N N . LYS A 1 88 ? 10.980 2.888 2.866 1.00 12.04 633 LYS A N 1
ATOM 688 C CA . LYS A 1 88 ? 10.329 1.583 2.680 1.00 10.36 633 LYS A CA 1
ATOM 689 C C . LYS A 1 88 ? 9.498 1.203 3.884 1.00 11.49 633 LYS A C 1
ATO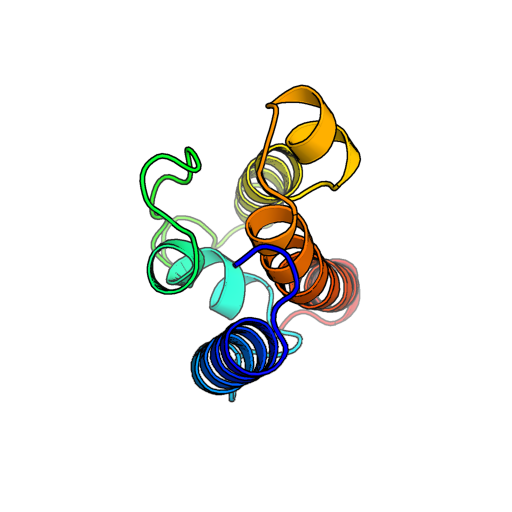M 690 O O . LYS A 1 88 ? 8.405 0.705 3.733 1.00 12.33 633 LYS A O 1
ATOM 696 N N . VAL A 1 89 ? 10.032 1.418 5.093 1.00 9.85 634 VAL A N 1
ATOM 697 C CA . VAL A 1 89 ? 9.290 1.053 6.292 1.00 9.94 634 VAL A CA 1
ATOM 698 C C . VAL A 1 89 ? 8.049 1.941 6.466 1.00 11.58 634 VAL A C 1
ATOM 699 O O . VAL A 1 89 ? 6.939 1.477 6.818 1.00 11.98 634 VAL A O 1
ATOM 703 N N . PHE A 1 90 ? 8.223 3.212 6.145 1.00 11.12 635 PHE A N 1
ATOM 704 C CA . PHE A 1 90 ? 7.155 4.192 6.281 1.00 12.48 635 PHE A CA 1
ATOM 705 C C . PHE A 1 90 ? 6.019 3.860 5.330 1.00 12.65 635 PHE A C 1
ATOM 706 O O . PHE A 1 90 ? 4.870 4.002 5.695 1.00 12.95 635 PHE A O 1
ATOM 714 N N . GLU A 1 91 ? 6.346 3.472 4.097 1.00 12.98 636 GLU A N 1
ATOM 715 C CA . GLU A 1 91 ? 5.298 2.970 3.161 1.00 13.16 636 GLU A CA 1
ATOM 716 C C . GLU A 1 91 ? 4.457 1.852 3.777 1.00 12.02 636 GLU A C 1
ATOM 717 O O . GLU A 1 91 ? 3.216 1.882 3.684 1.00 10.63 636 GLU A O 1
ATOM 723 N N . LEU A 1 92 ? 5.117 0.883 4.427 1.00 10.86 637 LEU A N 1
ATOM 724 C CA . LEU A 1 92 ? 4.415 -0.245 5.065 1.00 10.13 637 LEU A CA 1
ATOM 725 C C . LEU A 1 92 ? 3.548 0.247 6.188 1.00 10.50 637 LEU A C 1
ATOM 726 O O . LEU A 1 92 ? 2.393 -0.151 6.289 1.00 11.45 637 LEU A O 1
ATOM 731 N N . LEU A 1 93 ? 4.091 1.160 6.993 1.00 9.36 638 LEU A N 1
ATOM 732 C CA . LEU A 1 93 ? 3.358 1.702 8.144 1.00 10.64 638 LEU A CA 1
ATOM 733 C C . LEU A 1 93 ? 2.103 2.437 7.671 1.00 10.65 638 LEU A C 1
ATOM 734 O O . LEU A 1 93 ? 1.006 2.234 8.225 1.00 10.44 638 LEU A O 1
ATOM 739 N N . GLN A 1 94 ? 2.239 3.266 6.631 1.00 10.94 639 GLN A N 1
ATOM 740 C CA . GLN A 1 94 ? 1.078 4.039 6.172 1.00 11.65 639 GLN A CA 1
ATOM 741 C C . GLN A 1 94 ? -0.043 3.140 5.671 1.00 11.55 639 GLN A C 1
ATOM 742 O O . GLN A 1 94 ? -1.221 3.442 5.864 1.00 10.57 639 GLN A O 1
ATOM 748 N N . GLU A 1 95 ? 0.329 2.091 4.947 1.00 9.80 640 GLU A N 1
ATOM 749 C CA . GLU A 1 95 ? -0.638 1.157 4.347 1.00 10.72 640 GLU A CA 1
ATOM 750 C C . GLU A 1 95 ? -1.344 0.474 5.507 1.00 9.71 640 GLU A C 1
ATOM 751 O O . GLU A 1 95 ? -2.557 0.255 5.461 1.00 9.74 640 GLU A O 1
ATOM 757 N N . ALA A 1 96 ? -0.577 0.142 6.566 1.00 8.15 641 ALA A N 1
ATOM 758 C CA . ALA A 1 96 ? -1.185 -0.557 7.699 1.00 9.42 641 ALA A CA 1
ATOM 759 C C . ALA A 1 96 ? -2.068 0.341 8.550 1.00 9.56 641 ALA A C 1
ATOM 760 O O . ALA A 1 96 ? -3.105 -0.105 9.053 1.00 10.19 641 ALA A O 1
ATOM 762 N N . TRP A 1 97 ? -1.671 1.602 8.706 1.00 9.44 642 TRP A N 1
ATOM 763 C CA . TRP A 1 97 ? -2.468 2.633 9.389 1.00 10.30 642 TRP A CA 1
ATOM 764 C C . TRP A 1 97 ? -3.824 2.836 8.725 1.00 11.23 642 TRP A C 1
ATOM 765 O O . TRP A 1 97 ? -4.888 2.873 9.378 1.00 10.65 642 TRP A O 1
ATOM 776 N N . ASP A 1 98 ? -3.818 2.874 7.399 1.00 10.93 643 ASP A N 1
ATOM 777 C CA . ASP A 1 98 ? -5.093 3.032 6.720 1.00 13.49 643 ASP A CA 1
ATOM 778 C C . ASP A 1 98 ? -6.024 1.821 6.918 1.00 13.27 643 ASP A C 1
ATOM 779 O O . ASP A 1 98 ? -7.216 1.992 7.093 1.00 12.47 643 ASP A O 1
ATOM 784 N N . HIS A 1 99 ? -5.471 0.608 6.894 1.00 12.28 644 HIS A N 1
ATOM 785 C CA . HIS A 1 99 ? -6.246 -0.602 7.201 1.00 13.89 644 HIS A CA 1
ATOM 786 C C . HIS A 1 99 ? -6.774 -0.610 8.639 1.00 12.72 644 HIS A C 1
ATOM 787 O O . HIS A 1 99 ? -7.939 -0.905 8.872 1.00 12.87 644 HIS A O 1
ATOM 794 N N . PHE A 1 100 ? -5.924 -0.272 9.600 1.00 10.61 645 PHE A N 1
ATOM 795 C CA . PHE A 1 100 ? -6.332 -0.165 11.004 1.00 11.00 645 PHE A CA 1
ATOM 796 C C . PHE A 1 100 ? -7.571 0.724 11.177 1.00 13.07 645 PHE A C 1
ATOM 797 O O . PHE A 1 100 ? -8.519 0.369 11.922 1.00 12.11 645 PHE A O 1
ATOM 805 N N . ASN A 1 101 ? -7.560 1.881 10.526 1.00 11.44 646 ASN A N 1
ATOM 806 C CA . ASN A 1 101 ? -8.601 2.886 10.719 1.00 14.00 646 ASN A CA 1
ATOM 807 C C . ASN A 1 101 ? -9.909 2.537 10.026 1.00 14.36 646 ASN A C 1
ATOM 808 O O . ASN A 1 101 ? -10.899 3.231 10.190 1.00 14.45 646 ASN A O 1
ATOM 813 N N . THR A 1 102 ? -9.928 1.421 9.302 1.00 15.18 647 THR A N 1
ATOM 814 C CA . THR A 1 102 ? -11.141 0.961 8.629 1.00 1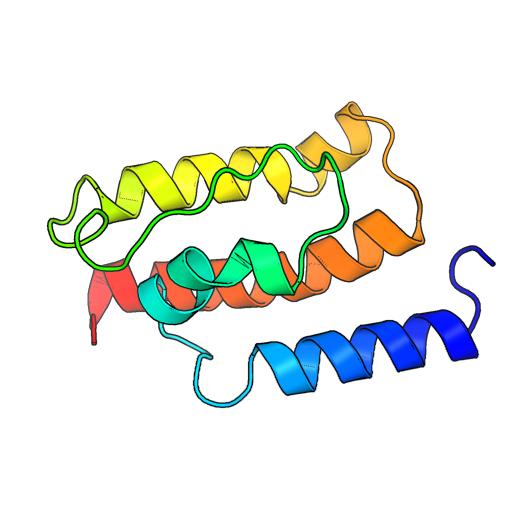3.50 647 THR A CA 1
ATOM 815 C C . THR A 1 102 ? -11.450 -0.492 9.003 1.00 15.94 647 THR A C 1
ATOM 816 O O . THR A 1 102 ? -12.380 -0.739 9.755 1.00 16.57 647 THR A O 1
ATOM 820 N N . LEU A 1 103 ? -10.657 -1.443 8.507 1.00 19.65 648 LEU A N 1
ATOM 821 C CA . LEU A 1 103 ? -10.916 -2.887 8.695 1.00 21.81 648 LEU A CA 1
ATOM 822 C C . LEU A 1 103 ? -10.412 -3.489 10.040 1.00 24.12 648 LEU A C 1
ATOM 823 O O . LEU A 1 103 ? -11.082 -4.330 10.646 1.00 23.07 648 LEU A O 1
ATOM 828 N N . GLY A 1 104 ? -9.247 -3.063 10.508 1.00 26.13 649 GLY A N 1
ATOM 829 C CA . GLY A 1 104 ? -8.600 -3.706 11.664 1.00 31.12 649 GLY A CA 1
ATOM 830 C C . GLY A 1 104 ? -8.074 -5.101 11.342 1.00 34.77 649 GLY A C 1
ATOM 831 O O . GLY A 1 104 ? -7.944 -5.460 10.178 1.00 37.46 649 GLY A O 1
ATOM 832 N N . PRO A 1 105 ? -7.805 -5.923 12.372 1.00 35.96 650 PRO A N 1
ATOM 833 C CA . PRO A 1 105 ? -7.231 -7.240 12.084 1.00 36.70 650 PRO A CA 1
ATOM 834 C C . PRO A 1 105 ? -8.201 -8.414 12.307 1.00 37.85 650 PRO A C 1
ATOM 835 O O . PRO A 1 105 ? -9.347 -8.215 12.739 1.00 38.71 650 PRO A O 1
#

Organism: Arabidopsis thaliana (NCBI:txid3702)

Secondary structure (DSSP, 8-state):
-TT-HHHHHHHHHHHHHHHTTTTT-HHHHHTTGGGTSPTTS-PPP--GGGS-SHHHHHHHHHHHHHHH-HHHHHHTT--HHHHHHHHHHHHHHHHHHHHHTTT--

Sequence (105 aa):
GPLGSEEIKNIDAKIRKWSSGKSGNIRSLLSTLQYILWSGSGWKPVPLMDMIEGNNAVRKSYQRALLILHPDKLQQKGASANQKYMAEKVFELLQEAWDHFNTLGP

Foldseek 3Di:
DQVDPVLLVVLVVQVCVQCVPPFLAQLSLLQCVVVNADPPLVRDHDHSVQQPDPVSSVVSLVVLCCSLVLVNCVVVVHTNVNNSSSVVSVVRNVSNVVCCVPPHD

GO terms:
  GO:0009903 chloroplast avoidance movement (P, IMP)
  GO:0071483 cellular response to blue light (P, IMP)
  GO:0007015 actin filament organization (P, IMP)
  GO:0005737 cytoplasm (C, IDA)
  GO:0080183 response to photooxidative stress (P, IEP)
  GO:0005739 mitochondrion (C, HDA)
  GO:0009904 chloroplast accumulation movement (P, IMP)

Radius of gyration: 13.59 Å; Cα contacts (8 Å, |Δi|>4): 96; chains: 1; bounding box: 40×29×31 Å

B-factor: mean 17.12, std 7.38, range [6.57, 45.46]

InterPro domains:
  IPR001623 DnaJ domain [cd06257] (602-643)
  IPR036869 Chaperone J-domain superfamily [G3DSA:1.10.287.110] (547-651)
  IPR036869 Chaperone J-domain superfamily [SSF46565] (549-646)

CATH classification: 1.10.287.110